Protein AF-A0A8I2ZAE9-F1 (afdb_monomer)

Secondary structure (DSSP, 8-state):
-HHHHHHHHS-TTSPPPHHHHHHHHHHHHHHHHHHHHHHHHGGGS-TTTS-HHHHHHIIIIIIHHHHHHHHHHHHHHHHHHHHHHHHHHHHHHHHHHH--

Foldseek 3Di:
DVVVVVVQVVPPPDDDDLVRLVVLLVVLVVQLVVLVVVLVCLVVDDCVVDPPVRSVCCNPVPSVCSNPVSVVSNVVSVVVNVVVVVVVVVVVVVVVVVVD

Mean predicted aligned error: 7.7 Å

Sequence (100 aa):
MVFWMLRVFEDHTKGTTPGFELACVVYGVEVALTTLTCVFDVPYWDRAVYSTSEKANFMFLIYGPWVLIPSILAYDMGHRLLARAKAADQTKAIKTKKNE

Structure (mmCIF, N/CA/C/O backbone):
data_AF-A0A8I2ZAE9-F1
#
_entry.id   AF-A0A8I2ZAE9-F1
#
loop_
_atom_site.group_PDB
_atom_site.id
_atom_site.type_symbol
_atom_site.label_atom_id
_atom_site.label_alt_id
_atom_site.label_comp_id
_atom_site.label_asym_id
_atom_site.label_entity_id
_atom_site.label_seq_id
_atom_site.pdbx_PDB_ins_code
_atom_site.Cartn_x
_atom_site.Cartn_y
_atom_site.Cartn_z
_atom_site.occupancy
_atom_site.B_iso_or_equiv
_atom_site.auth_seq_id
_atom_site.auth_comp_id
_atom_site.auth_asym_id
_atom_site.auth_atom_id
_atom_site.pdbx_PDB_model_num
ATOM 1 N N . MET A 1 1 ? -16.470 3.879 -6.555 1.00 45.50 1 MET A N 1
ATOM 2 C CA . MET A 1 1 ? -15.288 3.644 -5.694 1.00 45.50 1 MET A CA 1
ATOM 3 C C . MET A 1 1 ? -14.699 4.951 -5.159 1.00 45.50 1 MET A C 1
ATOM 5 O O . MET A 1 1 ? -14.619 5.089 -3.949 1.00 45.50 1 MET A O 1
ATOM 9 N N . VAL A 1 2 ? -14.419 5.953 -6.005 1.00 47.88 2 VAL A N 1
ATOM 10 C CA . VAL A 1 2 ? -13.880 7.272 -5.583 1.00 47.88 2 VAL A CA 1
ATOM 11 C C . VAL A 1 2 ? -14.772 8.020 -4.573 1.00 47.88 2 VAL A C 1
ATOM 13 O O . VAL A 1 2 ? -14.282 8.485 -3.550 1.00 47.88 2 VAL A O 1
ATOM 16 N N . PHE A 1 3 ? -16.094 8.050 -4.782 1.00 47.78 3 PHE A N 1
ATOM 17 C CA . PHE A 1 3 ? -17.045 8.675 -3.843 1.00 47.78 3 PHE A CA 1
ATOM 18 C C . PHE A 1 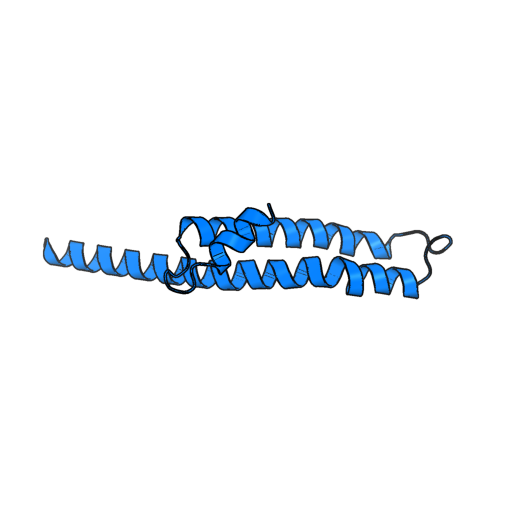3 ? -17.064 8.039 -2.442 1.00 47.78 3 PHE A C 1
ATOM 20 O O . PHE A 1 3 ? -17.446 8.689 -1.473 1.00 47.78 3 PHE A O 1
ATOM 27 N N . TRP A 1 4 ? -16.644 6.775 -2.321 1.00 51.12 4 TRP A N 1
ATOM 28 C CA . TRP A 1 4 ? -16.614 6.058 -1.045 1.00 51.12 4 TRP A CA 1
ATOM 29 C C . TRP A 1 4 ? -15.363 6.411 -0.231 1.00 51.12 4 TRP A C 1
ATOM 31 O O . TRP A 1 4 ? -15.458 6.619 0.973 1.00 51.12 4 TRP A O 1
ATOM 41 N N . MET A 1 5 ? -14.213 6.569 -0.900 1.00 51.31 5 MET A N 1
ATOM 42 C CA . MET A 1 5 ? -12.989 7.092 -0.280 1.00 51.31 5 MET A CA 1
ATOM 43 C C . MET A 1 5 ? -13.172 8.538 0.195 1.00 51.31 5 MET A C 1
ATOM 45 O O . MET A 1 5 ? -12.812 8.848 1.325 1.00 51.31 5 MET A O 1
ATOM 49 N N . LEU A 1 6 ? -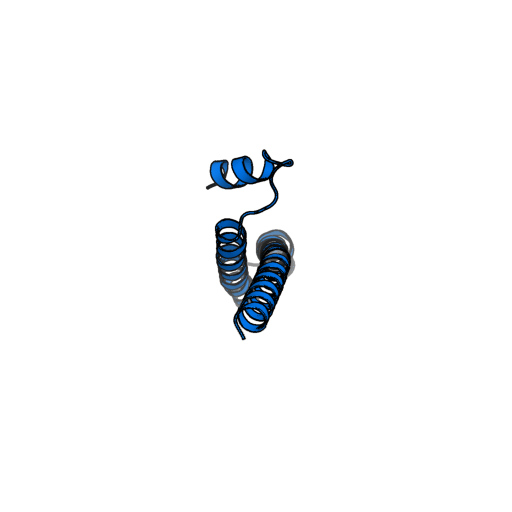13.792 9.404 -0.617 1.00 55.81 6 LEU A N 1
ATOM 50 C CA . LEU A 1 6 ? -14.013 10.812 -0.255 1.00 55.81 6 LEU A CA 1
ATOM 51 C C . LEU A 1 6 ? -14.897 10.972 0.993 1.00 55.81 6 LEU A C 1
ATOM 53 O O . LEU A 1 6 ? -14.549 11.736 1.886 1.00 55.81 6 LEU A O 1
ATOM 57 N N . ARG A 1 7 ? -15.968 10.177 1.121 1.00 57.34 7 ARG A N 1
ATOM 58 C CA . ARG A 1 7 ? -16.875 10.224 2.282 1.00 57.34 7 ARG A CA 1
ATOM 59 C C . ARG A 1 7 ? -16.202 9.850 3.611 1.00 57.34 7 ARG A C 1
ATOM 61 O O . ARG A 1 7 ? -16.672 10.267 4.663 1.00 57.34 7 ARG A O 1
ATOM 68 N N . VAL A 1 8 ? -15.129 9.057 3.585 1.00 55.25 8 VAL A N 1
ATOM 69 C CA . VAL A 1 8 ? -14.393 8.664 4.800 1.00 55.25 8 VAL A CA 1
ATOM 70 C C . VAL A 1 8 ? -13.340 9.701 5.196 1.00 55.25 8 VAL A C 1
ATOM 72 O O . VAL A 1 8 ? -13.082 9.875 6.383 1.00 55.25 8 VAL A O 1
ATOM 75 N N . PHE A 1 9 ? -12.784 10.436 4.232 1.00 53.12 9 PHE A N 1
ATOM 76 C CA . PHE A 1 9 ? -11.918 11.582 4.523 1.00 53.12 9 PHE A CA 1
ATOM 77 C C . PHE A 1 9 ? -12.695 12.813 5.017 1.00 53.12 9 PHE A C 1
ATOM 79 O O . PHE A 1 9 ? -12.120 13.661 5.686 1.00 53.12 9 PHE A O 1
ATOM 86 N N . GLU A 1 10 ? -13.993 12.910 4.729 1.00 51.84 10 GLU A N 1
ATOM 87 C CA . GLU A 1 10 ? -14.811 14.083 5.061 1.00 51.84 10 GLU A CA 1
ATOM 88 C C . GLU A 1 10 ? -15.191 14.177 6.552 1.00 51.84 10 GLU A C 1
ATOM 90 O O . GLU A 1 10 ? -15.427 15.270 7.064 1.00 51.84 10 GLU A O 1
ATOM 95 N N . ASP A 1 11 ? -15.179 13.065 7.293 1.00 53.72 11 ASP A N 1
ATOM 96 C CA . ASP A 1 11 ? -15.536 13.045 8.718 1.00 53.72 11 ASP A CA 1
ATOM 97 C C . ASP A 1 11 ? -14.284 13.058 9.616 1.00 53.72 11 ASP A C 1
ATOM 99 O O . ASP A 1 11 ? -14.022 12.142 10.390 1.00 53.72 11 ASP A O 1
ATOM 103 N N . HIS A 1 12 ? -13.485 14.129 9.537 1.00 52.09 12 HIS A N 1
ATOM 104 C CA . HIS A 1 12 ? -12.295 14.329 10.385 1.00 52.09 12 HIS A CA 1
ATOM 105 C C . HIS A 1 12 ? -12.595 14.287 11.902 1.00 52.09 12 HIS A C 1
ATOM 107 O O . HIS A 1 12 ? -11.676 14.145 12.710 1.00 52.09 12 HIS A O 1
ATOM 113 N N . THR A 1 13 ? -13.868 14.410 12.297 1.00 53.47 13 THR A N 1
ATOM 114 C CA . THR A 1 13 ? -14.319 14.398 13.697 1.00 53.47 13 THR A CA 1
ATOM 115 C C . THR A 1 13 ? -14.658 13.012 14.242 1.00 53.47 13 THR A C 1
ATOM 117 O O . THR A 1 13 ? -14.607 12.804 15.456 1.00 53.47 13 THR A O 1
ATOM 120 N N . LYS A 1 14 ? -14.963 12.040 13.375 1.00 59.28 14 LYS A N 1
ATOM 121 C CA . LYS A 1 14 ? -15.202 10.644 13.750 1.00 59.28 14 LYS A CA 1
ATOM 122 C C . LYS A 1 14 ? -14.093 9.804 13.139 1.00 59.28 14 LYS A C 1
ATOM 124 O O . LYS A 1 14 ? -14.066 9.580 11.938 1.00 59.28 14 LYS A O 1
ATOM 129 N N . GLY A 1 15 ? -13.161 9.345 13.974 1.00 70.19 15 GLY A N 1
ATOM 130 C CA . GLY A 1 15 ? -12.086 8.456 13.532 1.00 70.19 15 GLY A CA 1
ATOM 131 C C . GLY A 1 15 ? -12.591 7.226 12.761 1.00 70.19 15 GLY A C 1
ATOM 132 O O . GLY A 1 15 ? -13.783 6.925 12.709 1.00 70.19 15 GLY A O 1
ATOM 133 N N . THR A 1 16 ? -11.664 6.467 12.186 1.00 78.62 16 THR A N 1
ATOM 134 C CA . THR A 1 16 ? -11.969 5.280 11.375 1.00 78.62 16 THR A CA 1
ATOM 135 C C . THR A 1 16 ? -12.819 4.245 12.133 1.00 78.62 16 THR A C 1
ATOM 137 O O . THR A 1 16 ? -12.716 4.101 13.354 1.00 78.62 16 THR A O 1
ATOM 140 N N . THR A 1 17 ? -13.687 3.515 11.423 1.00 85.62 17 THR A N 1
ATOM 141 C CA . THR A 1 17 ? -14.479 2.415 12.008 1.00 85.62 17 THR A CA 1
ATOM 142 C C . THR A 1 17 ? -13.762 1.071 11.820 1.00 85.62 17 THR A C 1
ATOM 144 O O . THR A 1 17 ? -13.050 0.920 10.829 1.00 85.62 17 THR A O 1
ATOM 147 N N . PRO A 1 18 ? -13.963 0.061 12.693 1.00 86.31 18 PRO A N 1
ATOM 148 C CA . PRO A 1 18 ? -13.292 -1.238 12.549 1.00 86.31 18 PRO A CA 1
ATOM 149 C C . PRO A 1 18 ? -13.574 -1.931 11.208 1.00 86.31 18 PRO A C 1
ATOM 151 O O . PRO A 1 18 ? -12.682 -2.526 10.614 1.00 86.31 18 PRO A O 1
ATOM 154 N N . GLY A 1 19 ? -14.812 -1.827 10.708 1.00 87.75 19 GLY A N 1
ATOM 155 C CA . GLY A 1 19 ? -15.185 -2.384 9.405 1.00 87.75 19 GLY A CA 1
ATOM 156 C C . GLY A 1 19 ? -14.484 -1.680 8.242 1.00 87.75 19 GLY A C 1
ATOM 157 O O . GLY A 1 19 ? -14.042 -2.338 7.306 1.00 87.75 19 GLY A O 1
ATOM 158 N N . PHE A 1 20 ? -14.328 -0.355 8.324 1.00 85.50 20 PHE A N 1
ATOM 159 C CA . PHE A 1 20 ? -13.576 0.410 7.332 1.00 85.50 20 PHE A CA 1
ATOM 160 C C . PHE A 1 20 ? -12.079 0.088 7.371 1.00 85.50 20 PHE A C 1
ATOM 162 O O . PHE A 1 20 ? -11.477 -0.136 6.326 1.00 85.50 20 PHE A O 1
ATOM 169 N N . GLU A 1 21 ? -11.489 0.028 8.567 1.00 89.75 21 GLU A N 1
ATOM 170 C CA . GLU A 1 21 ? -10.081 -0.338 8.756 1.00 89.75 21 GLU A CA 1
ATOM 171 C C . GLU A 1 21 ? -9.796 -1.704 8.120 1.00 89.75 21 GLU A C 1
ATOM 173 O O . GLU A 1 21 ? -8.872 -1.826 7.320 1.00 89.75 21 GLU A O 1
ATOM 178 N N . LEU A 1 22 ? -10.644 -2.705 8.384 1.00 93.00 22 LEU A N 1
ATOM 179 C CA . LEU A 1 22 ? -10.520 -4.031 7.780 1.00 93.00 22 LEU A CA 1
ATOM 180 C C . LEU A 1 22 ? -10.659 -3.997 6.251 1.00 93.00 22 LEU A C 1
ATOM 182 O O . LEU A 1 22 ? -9.850 -4.609 5.556 1.00 93.00 22 LEU A O 1
ATOM 186 N N . ALA A 1 23 ? -11.650 -3.275 5.719 1.00 91.69 23 ALA A N 1
ATOM 187 C CA . ALA A 1 23 ? -11.843 -3.153 4.275 1.00 91.69 23 ALA A CA 1
ATOM 188 C C . ALA A 1 23 ? -10.615 -2.533 3.586 1.00 91.69 23 ALA A C 1
ATOM 190 O O . ALA A 1 23 ? -10.179 -3.025 2.548 1.00 91.69 23 ALA A O 1
ATOM 191 N N . CYS A 1 24 ? -10.017 -1.504 4.190 1.00 91.12 24 CYS A N 1
ATOM 192 C CA . CYS A 1 24 ? -8.797 -0.878 3.684 1.00 91.12 24 CYS A CA 1
ATOM 193 C C . CYS A 1 24 ? -7.575 -1.795 3.758 1.00 91.12 24 CYS A C 1
ATOM 195 O O . CYS A 1 24 ? -6.743 -1.745 2.856 1.00 91.12 24 CYS A O 1
ATOM 197 N N . VAL A 1 25 ? -7.464 -2.642 4.788 1.00 94.81 25 VAL A N 1
ATOM 198 C CA . VAL A 1 25 ? -6.401 -3.659 4.865 1.00 94.81 25 VAL A CA 1
ATOM 199 C C . VAL A 1 25 ? -6.533 -4.653 3.717 1.00 94.81 25 VAL A C 1
ATOM 201 O O . VAL A 1 25 ? -5.567 -4.863 2.989 1.00 94.81 25 VAL A O 1
ATOM 204 N N . VAL A 1 26 ? -7.723 -5.231 3.527 1.00 96.00 26 VAL A N 1
ATOM 205 C CA . VAL A 1 26 ? -7.968 -6.218 2.462 1.00 96.00 26 VAL A CA 1
ATOM 206 C C . VAL A 1 26 ? -7.700 -5.601 1.093 1.00 96.00 26 VAL A C 1
ATOM 208 O O . VAL A 1 26 ? -6.908 -6.142 0.328 1.00 96.00 26 VAL A O 1
ATOM 211 N N . TYR A 1 27 ? -8.286 -4.432 0.828 1.00 93.12 27 TYR A N 1
ATOM 212 C CA . TYR A 1 27 ? -8.089 -3.711 -0.426 1.00 93.12 27 TYR A CA 1
ATOM 213 C C . TYR A 1 27 ? -6.617 -3.356 -0.664 1.00 93.12 27 TYR A C 1
ATOM 215 O O . TYR A 1 27 ? -6.093 -3.574 -1.752 1.00 93.12 27 TYR A O 1
ATOM 223 N N . GLY A 1 28 ? -5.930 -2.821 0.349 1.00 94.19 28 GLY A N 1
ATOM 224 C CA . GLY A 1 28 ? -4.536 -2.410 0.218 1.00 94.19 28 GLY A CA 1
ATOM 225 C C . GLY A 1 28 ? -3.602 -3.583 -0.082 1.00 94.19 28 GLY A C 1
ATOM 226 O O . GLY A 1 28 ? -2.739 -3.465 -0.949 1.00 94.19 28 GLY A O 1
ATOM 227 N N . VAL A 1 29 ? -3.813 -4.727 0.579 1.00 96.25 29 VAL A N 1
ATOM 228 C CA . VAL A 1 29 ? -3.049 -5.960 0.330 1.00 96.25 29 VAL A CA 1
ATOM 229 C C . VAL A 1 29 ? -3.351 -6.529 -1.053 1.00 96.25 29 VAL A C 1
ATOM 231 O O . VAL A 1 29 ? -2.419 -6.867 -1.778 1.00 96.25 29 VAL A O 1
ATOM 234 N N . GLU A 1 30 ? -4.627 -6.613 -1.435 1.00 97.19 30 GLU A N 1
ATOM 235 C CA . GLU A 1 30 ? -5.039 -7.117 -2.747 1.00 97.19 30 GLU A CA 1
ATOM 236 C C . GLU A 1 30 ? -4.391 -6.301 -3.869 1.00 97.19 30 GLU A C 1
ATOM 238 O O . GLU A 1 30 ? -3.671 -6.863 -4.692 1.00 97.19 30 GLU A O 1
ATOM 243 N N . VAL A 1 31 ? -4.546 -4.973 -3.840 1.00 96.12 31 VAL A N 1
ATOM 244 C CA . VAL A 1 31 ? -3.985 -4.077 -4.862 1.00 96.12 31 VAL A CA 1
ATOM 245 C C . VAL A 1 31 ? -2.460 -4.141 -4.894 1.00 96.12 31 VAL A C 1
ATOM 247 O O . VAL A 1 31 ? -1.874 -4.169 -5.980 1.00 96.12 31 VAL A O 1
ATOM 250 N N . ALA A 1 32 ? -1.799 -4.180 -3.734 1.00 96.06 32 ALA A N 1
ATOM 251 C CA . ALA A 1 32 ? -0.344 -4.265 -3.678 1.00 96.06 32 ALA A CA 1
ATOM 252 C C . ALA A 1 32 ? 0.166 -5.570 -4.304 1.00 96.06 32 ALA A C 1
ATOM 254 O O . ALA A 1 32 ? 1.094 -5.532 -5.110 1.00 96.06 32 ALA A O 1
ATOM 255 N N . LEU A 1 33 ? -0.458 -6.710 -3.988 1.00 96.50 33 LEU A N 1
ATOM 256 C CA . LEU A 1 33 ? -0.054 -8.013 -4.517 1.00 96.50 33 LEU A CA 1
ATOM 257 C C . LEU A 1 33 ? -0.362 -8.149 -6.006 1.00 96.50 33 LEU A C 1
ATOM 259 O O . LEU A 1 33 ? 0.505 -8.590 -6.759 1.00 96.50 33 LEU A O 1
ATOM 263 N N . THR A 1 34 ? -1.543 -7.724 -6.460 1.00 96.19 34 THR A N 1
ATOM 264 C CA . THR A 1 34 ? -1.866 -7.751 -7.893 1.00 96.19 34 THR A CA 1
ATOM 265 C C . THR A 1 34 ? -0.915 -6.853 -8.675 1.00 96.19 34 THR A C 1
ATOM 267 O O . THR A 1 34 ? -0.375 -7.275 -9.692 1.00 96.19 34 THR A O 1
ATOM 270 N N . THR A 1 35 ? -0.611 -5.654 -8.175 1.00 95.88 35 THR A N 1
ATOM 271 C CA . THR A 1 35 ? 0.339 -4.752 -8.845 1.00 95.88 35 THR A CA 1
ATOM 272 C C . THR A 1 35 ? 1.763 -5.306 -8.812 1.00 95.88 35 THR A C 1
ATOM 274 O O . THR A 1 35 ? 2.502 -5.165 -9.786 1.00 95.88 35 THR A O 1
ATOM 277 N N . LEU A 1 36 ? 2.158 -5.988 -7.734 1.00 95.44 36 LEU A N 1
ATOM 278 C CA . LEU A 1 36 ? 3.470 -6.622 -7.640 1.00 95.44 36 LEU A CA 1
ATOM 279 C C . LEU A 1 36 ? 3.658 -7.704 -8.712 1.00 95.44 36 LEU A C 1
ATOM 281 O O . LEU A 1 36 ? 4.757 -7.824 -9.250 1.00 95.44 36 LEU A O 1
ATOM 285 N N . THR A 1 37 ? 2.599 -8.436 -9.082 1.00 96.25 37 THR A N 1
ATOM 286 C CA . THR A 1 37 ? 2.673 -9.371 -10.220 1.00 96.25 37 THR A CA 1
ATOM 287 C C . THR A 1 37 ? 2.949 -8.649 -11.537 1.00 96.25 37 THR A C 1
ATOM 289 O O . THR A 1 37 ? 3.776 -9.120 -12.313 1.00 96.25 37 THR A O 1
ATOM 292 N N . CYS A 1 38 ? 2.375 -7.459 -11.747 1.00 95.25 38 CYS A N 1
ATOM 293 C CA . CYS A 1 38 ? 2.699 -6.624 -12.905 1.00 95.25 38 CYS A CA 1
ATOM 294 C C . CYS A 1 38 ? 4.172 -6.198 -12.891 1.00 95.25 38 CYS A C 1
ATOM 296 O O . CYS A 1 38 ? 4.847 -6.315 -13.906 1.00 95.25 38 CYS A O 1
ATOM 298 N N . VAL A 1 39 ? 4.698 -5.749 -11.742 1.00 95.25 39 VAL A N 1
ATOM 299 C CA . VAL A 1 39 ? 6.122 -5.381 -11.595 1.00 95.25 39 VAL A CA 1
ATOM 300 C C . VAL A 1 39 ? 7.034 -6.562 -11.911 1.00 95.25 39 VAL A C 1
ATOM 302 O O . VAL A 1 39 ? 8.061 -6.382 -12.561 1.00 95.25 39 VAL A O 1
ATOM 305 N N . PHE A 1 40 ? 6.667 -7.758 -11.447 1.00 95.38 40 PHE A N 1
ATOM 306 C CA . PHE A 1 40 ? 7.431 -8.977 -11.684 1.00 95.38 40 PHE A CA 1
ATOM 307 C C . PHE A 1 40 ? 7.451 -9.382 -13.162 1.00 95.38 40 PHE A C 1
ATOM 309 O O . PHE A 1 40 ? 8.434 -9.971 -13.598 1.00 95.38 40 PHE A O 1
ATOM 316 N N . ASP A 1 41 ? 6.416 -9.047 -13.933 1.00 95.69 41 ASP A N 1
ATOM 317 C CA . ASP A 1 41 ? 6.319 -9.375 -15.358 1.00 95.69 41 ASP A CA 1
ATOM 318 C C . ASP A 1 41 ? 7.202 -8.473 -16.251 1.00 95.69 41 ASP A C 1
ATOM 320 O O . ASP A 1 41 ? 7.829 -8.952 -17.197 1.00 95.69 41 ASP A O 1
ATOM 324 N N . VAL A 1 42 ? 7.357 -7.183 -15.911 1.00 94.88 42 VAL A N 1
ATOM 325 C CA . VAL A 1 42 ? 8.091 -6.189 -16.734 1.00 94.88 42 VAL A CA 1
ATOM 326 C C . VAL A 1 42 ? 9.509 -6.614 -17.171 1.00 94.88 42 VAL A C 1
ATOM 328 O O . VAL A 1 42 ? 9.877 -6.388 -18.333 1.00 94.88 42 VAL A O 1
ATOM 331 N N . PRO A 1 43 ? 10.357 -7.214 -16.310 1.00 93.25 43 PRO A N 1
ATOM 332 C CA . PRO A 1 43 ? 11.694 -7.648 -16.707 1.00 93.25 43 PRO A CA 1
ATOM 333 C C . PRO A 1 43 ? 11.689 -8.641 -17.876 1.00 93.25 43 PRO A C 1
ATOM 335 O O . PRO A 1 43 ? 12.602 -8.590 -18.708 1.00 93.25 43 PRO A O 1
ATOM 338 N N . TYR A 1 44 ? 10.657 -9.486 -17.967 1.00 93.62 44 TYR A N 1
ATOM 339 C CA . TYR A 1 44 ? 10.531 -10.554 -18.960 1.00 93.62 44 TYR A CA 1
ATOM 340 C C . TYR A 1 44 ? 10.013 -10.079 -20.321 1.00 93.62 44 TYR A C 1
ATOM 342 O O . TYR A 1 44 ? 10.048 -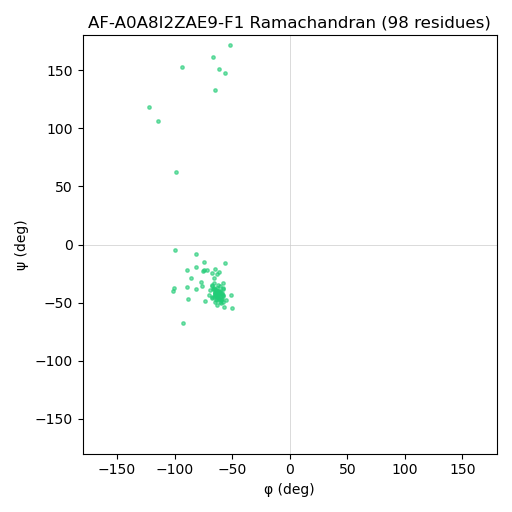10.848 -21.279 1.00 93.62 44 TYR A O 1
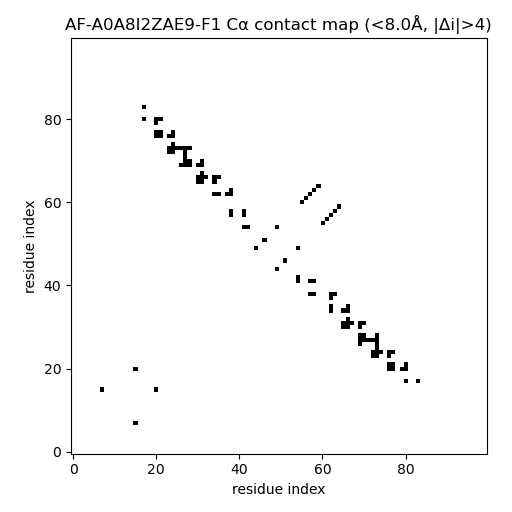ATOM 350 N N . TRP A 1 45 ? 9.579 -8.822 -20.445 1.00 94.19 45 TRP A N 1
ATOM 351 C CA . TRP A 1 45 ? 9.119 -8.279 -21.725 1.00 94.19 45 TRP A CA 1
ATOM 352 C C . TRP A 1 45 ? 10.224 -8.290 -22.788 1.00 94.19 45 TRP A C 1
ATOM 354 O O . TRP A 1 45 ? 11.413 -8.171 -22.477 1.00 94.19 45 TRP A O 1
ATOM 364 N N . ASP A 1 46 ? 9.855 -8.394 -24.062 1.00 94.00 46 ASP A N 1
ATOM 365 C CA . ASP A 1 46 ? 10.836 -8.399 -25.148 1.00 94.00 46 ASP A CA 1
ATOM 366 C C . ASP A 1 46 ? 11.580 -7.052 -25.230 1.00 94.00 46 ASP A C 1
ATOM 368 O O . ASP A 1 46 ? 10.981 -5.975 -25.191 1.00 94.00 46 ASP A O 1
ATOM 372 N N . ARG A 1 47 ? 12.911 -7.113 -25.349 1.00 89.81 47 ARG A N 1
ATOM 373 C CA . ARG A 1 47 ? 13.772 -5.933 -25.513 1.00 89.81 47 ARG A CA 1
ATOM 374 C C . A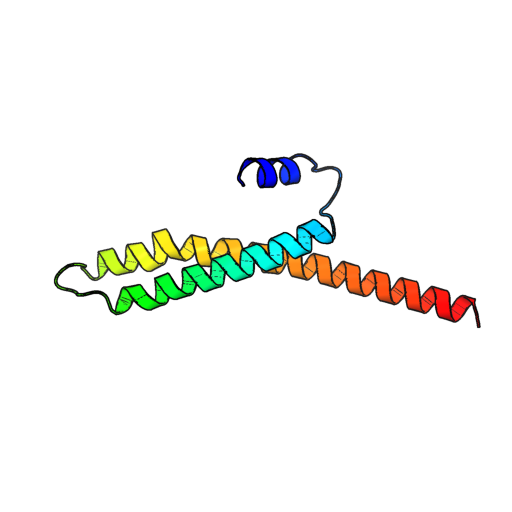RG A 1 47 ? 13.651 -5.300 -26.895 1.00 89.81 47 ARG A C 1
ATOM 376 O O . ARG A 1 47 ? 13.996 -4.132 -27.034 1.00 89.81 47 ARG A O 1
ATOM 383 N N . ALA A 1 48 ? 13.190 -6.049 -27.898 1.00 90.88 48 ALA A N 1
ATOM 384 C CA . ALA A 1 48 ? 12.938 -5.504 -29.230 1.00 90.88 48 ALA A CA 1
ATOM 385 C C . ALA A 1 48 ? 11.765 -4.508 -29.241 1.00 90.88 48 ALA A C 1
ATOM 387 O O . ALA A 1 48 ? 11.713 -3.636 -30.103 1.00 90.88 48 ALA A O 1
ATOM 388 N N . VAL A 1 49 ? 10.847 -4.631 -28.274 1.00 94.81 49 VAL A N 1
ATOM 389 C CA . VAL A 1 49 ? 9.665 -3.769 -28.133 1.00 94.81 49 VAL A CA 1
ATOM 390 C C . VAL A 1 49 ? 9.866 -2.717 -27.043 1.00 94.81 49 VAL A C 1
ATOM 392 O O . VAL A 1 49 ? 9.479 -1.571 -27.236 1.00 94.81 49 VAL A O 1
ATOM 395 N N . TYR A 1 50 ? 10.485 -3.092 -25.917 1.00 92.38 50 TYR A N 1
ATOM 396 C CA . TYR A 1 50 ? 10.671 -2.210 -24.765 1.00 92.38 50 TYR A CA 1
ATOM 397 C C .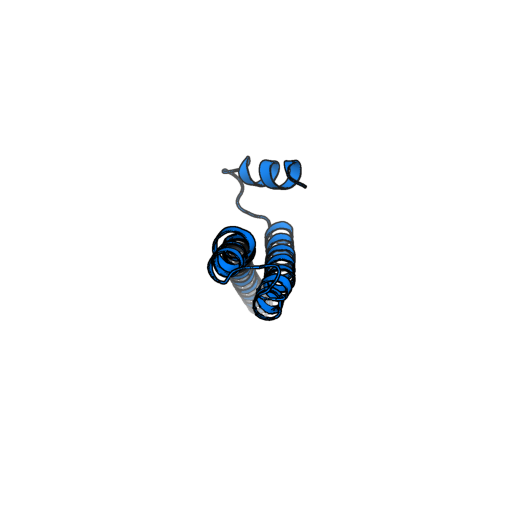 TYR A 1 50 ? 12.142 -2.054 -24.396 1.00 92.38 50 TYR A C 1
ATOM 399 O O . TYR A 1 50 ? 12.811 -3.003 -23.967 1.00 92.38 50 TYR A O 1
ATOM 407 N N . SER A 1 51 ? 12.629 -0.820 -24.474 1.00 93.38 51 SER A N 1
ATOM 408 C CA . SER A 1 51 ? 13.961 -0.457 -24.004 1.00 93.38 51 SER A CA 1
ATOM 409 C C . SER A 1 51 ? 14.079 -0.573 -22.477 1.00 93.38 51 SER A C 1
ATOM 411 O O . SER A 1 51 ? 13.097 -0.585 -21.730 1.00 93.38 51 SER A O 1
ATOM 413 N N . THR A 1 52 ? 15.313 -0.639 -21.974 1.00 91.88 52 THR A N 1
ATOM 414 C CA . THR A 1 52 ? 15.576 -0.751 -20.530 1.00 91.88 52 THR A CA 1
ATOM 415 C C . THR A 1 52 ? 15.031 0.443 -19.737 1.00 91.88 52 THR A C 1
ATOM 417 O O . THR A 1 52 ? 14.549 0.261 -18.619 1.00 91.88 52 THR A O 1
ATOM 420 N N . SER A 1 53 ? 15.078 1.655 -20.300 1.00 92.62 53 SER A N 1
ATOM 421 C CA . SER A 1 53 ? 14.546 2.862 -19.652 1.00 92.62 53 SER A CA 1
ATOM 422 C C . SER A 1 53 ? 13.020 2.844 -19.574 1.00 92.62 53 SER A C 1
ATOM 424 O O . SER A 1 53 ? 12.460 3.214 -18.546 1.00 92.62 53 SER A O 1
ATOM 426 N N . GLU A 1 54 ? 12.337 2.361 -20.614 1.00 93.38 54 GLU A N 1
ATOM 427 C CA . GLU A 1 54 ? 10.877 2.221 -20.605 1.00 93.38 54 GLU A CA 1
ATOM 428 C C . GLU A 1 54 ? 10.427 1.206 -19.559 1.00 93.38 54 GLU A C 1
ATOM 430 O O . GLU A 1 54 ? 9.527 1.493 -18.771 1.00 93.38 54 GLU A O 1
ATOM 435 N N . LYS A 1 55 ? 11.111 0.062 -19.466 1.00 93.19 55 LYS A N 1
ATOM 436 C CA . LYS A 1 55 ? 10.854 -0.935 -18.419 1.00 93.19 55 LYS A CA 1
ATOM 437 C C . LYS A 1 55 ? 11.016 -0.354 -17.014 1.00 93.19 55 LYS A C 1
ATOM 439 O O . LYS A 1 55 ? 10.155 -0.565 -16.162 1.00 93.19 55 LYS A O 1
ATOM 444 N N . ALA A 1 56 ? 12.073 0.424 -16.777 1.00 93.62 56 ALA A N 1
ATOM 445 C CA . ALA A 1 56 ? 12.270 1.100 -15.497 1.00 93.62 56 ALA A CA 1
ATOM 446 C C . ALA A 1 56 ? 11.133 2.095 -15.192 1.00 93.62 56 ALA A C 1
ATOM 448 O O . ALA A 1 56 ? 10.637 2.132 -14.067 1.00 93.62 56 ALA A O 1
ATOM 449 N N . ASN A 1 57 ? 10.660 2.844 -16.192 1.00 94.50 57 ASN A N 1
ATOM 450 C CA . ASN A 1 57 ? 9.523 3.750 -16.023 1.00 94.50 57 ASN A CA 1
ATOM 451 C C . ASN A 1 57 ? 8.237 2.995 -15.651 1.00 94.50 57 ASN A C 1
ATOM 453 O O . ASN A 1 57 ? 7.543 3.409 -14.721 1.00 94.50 57 ASN A O 1
ATOM 457 N N . PHE A 1 58 ? 7.943 1.866 -16.304 1.00 93.62 58 PHE A N 1
ATOM 458 C CA . PHE A 1 58 ? 6.800 1.025 -15.934 1.00 93.62 58 PHE A CA 1
ATOM 459 C C . PHE A 1 58 ? 6.908 0.524 -14.492 1.00 93.62 58 PHE A C 1
ATOM 461 O O . PHE A 1 58 ? 5.963 0.668 -13.718 1.00 93.62 58 PHE A O 1
ATOM 468 N N . MET A 1 59 ? 8.070 -0.001 -14.097 1.00 94.31 59 MET A N 1
ATOM 469 C CA . MET A 1 59 ? 8.268 -0.543 -12.752 1.00 94.31 59 MET A CA 1
ATOM 470 C C . MET A 1 59 ? 8.176 0.529 -11.662 1.00 94.31 59 MET A C 1
ATOM 472 O O . MET A 1 59 ? 7.512 0.308 -10.652 1.00 94.31 59 MET A O 1
ATOM 476 N N . PHE A 1 60 ? 8.819 1.686 -11.843 1.00 92.44 60 PHE A N 1
ATOM 477 C CA . PHE A 1 60 ? 8.992 2.657 -10.759 1.00 92.44 60 PHE A CA 1
ATOM 478 C C . PHE A 1 60 ? 8.018 3.832 -10.791 1.00 92.44 60 PHE A C 1
ATOM 480 O O . PHE A 1 60 ? 7.599 4.268 -9.724 1.00 92.44 60 PHE A O 1
ATOM 487 N N . LEU A 1 61 ? 7.656 4.357 -11.965 1.00 91.25 61 LEU A N 1
ATOM 488 C CA . LEU A 1 61 ? 6.762 5.521 -12.060 1.00 91.25 61 LEU A CA 1
ATOM 489 C C . LEU A 1 61 ? 5.295 5.110 -12.110 1.00 91.25 61 LEU A C 1
ATOM 491 O O . LEU A 1 61 ? 4.449 5.801 -11.548 1.00 91.25 61 LEU A O 1
ATOM 495 N N . ILE A 1 62 ? 4.998 3.992 -12.776 1.00 90.44 62 ILE A N 1
ATOM 496 C CA . ILE A 1 62 ? 3.627 3.508 -12.925 1.00 90.44 62 ILE A CA 1
ATOM 497 C C . ILE A 1 62 ? 3.314 2.535 -11.796 1.00 90.44 62 ILE A C 1
ATOM 499 O O . ILE A 1 62 ? 2.526 2.864 -10.920 1.00 90.44 62 ILE A O 1
ATOM 503 N N . TYR A 1 63 ? 3.938 1.361 -11.759 1.00 93.81 63 TYR A N 1
ATOM 504 C CA . TYR A 1 63 ? 3.548 0.319 -10.808 1.00 93.81 63 TYR A CA 1
ATOM 505 C C . TYR A 1 63 ? 4.040 0.569 -9.376 1.00 93.81 63 TYR A C 1
ATOM 507 O O . TYR A 1 63 ? 3.334 0.239 -8.426 1.00 93.81 63 TYR A O 1
ATOM 515 N N . GLY A 1 64 ? 5.203 1.199 -9.201 1.00 91.88 64 GLY A N 1
ATOM 516 C CA . GLY A 1 64 ? 5.797 1.489 -7.892 1.00 91.88 64 GLY A CA 1
ATOM 517 C C . GLY A 1 64 ? 4.835 2.169 -6.905 1.00 91.88 64 GLY A C 1
ATOM 518 O O . GLY A 1 64 ? 4.604 1.619 -5.824 1.00 91.88 64 GLY A O 1
ATOM 519 N N . PRO A 1 65 ? 4.208 3.310 -7.257 1.00 93.69 65 PRO A N 1
ATOM 520 C CA . PRO A 1 65 ? 3.220 3.972 -6.404 1.00 93.69 65 PRO A CA 1
ATOM 521 C C . PRO A 1 65 ? 2.027 3.081 -6.047 1.00 93.69 65 PRO A C 1
ATOM 523 O O . PRO A 1 65 ? 1.560 3.111 -4.908 1.00 93.69 65 PRO A O 1
ATOM 526 N N . TRP A 1 66 ? 1.570 2.255 -6.991 1.00 91.69 66 TRP A N 1
ATOM 527 C CA . TRP A 1 66 ? 0.453 1.326 -6.805 1.00 91.69 66 TRP A CA 1
ATOM 528 C C . TRP A 1 66 ? 0.804 0.100 -5.951 1.00 91.69 66 TRP A C 1
ATOM 530 O O . TRP A 1 66 ? -0.097 -0.561 -5.449 1.00 91.69 66 TRP A O 1
ATOM 540 N N . VAL A 1 67 ? 2.085 -0.184 -5.711 1.00 94.00 67 VAL A N 1
ATOM 541 C CA . VAL A 1 67 ? 2.509 -1.139 -4.673 1.00 94.00 67 VAL A CA 1
ATOM 542 C C . VAL A 1 67 ? 2.675 -0.425 -3.333 1.00 94.00 67 VAL A C 1
ATOM 544 O O . VAL A 1 67 ? 2.188 -0.890 -2.301 1.00 94.00 67 VAL A O 1
ATOM 547 N N . LEU A 1 68 ? 3.351 0.724 -3.337 1.00 94.69 68 LEU A N 1
ATOM 548 C CA . LEU A 1 68 ? 3.816 1.384 -2.121 1.00 94.69 68 LEU A CA 1
ATOM 549 C C . LEU A 1 68 ? 2.680 2.053 -1.337 1.00 94.69 68 LEU A C 1
ATOM 551 O O . LEU A 1 68 ? 2.554 1.827 -0.134 1.00 94.69 68 LEU A O 1
ATOM 555 N N . ILE A 1 69 ? 1.824 2.833 -2.002 1.00 93.31 69 ILE A N 1
ATOM 556 C CA . ILE A 1 69 ? 0.729 3.559 -1.338 1.00 93.31 69 ILE A CA 1
ATOM 557 C C . ILE A 1 69 ? -0.281 2.580 -0.711 1.00 93.31 69 ILE A C 1
ATOM 559 O O . ILE A 1 69 ? -0.591 2.742 0.474 1.00 93.31 69 ILE A O 1
ATOM 563 N N . PRO A 1 70 ? -0.761 1.534 -1.417 1.00 93.31 70 PRO A N 1
ATOM 564 C CA . PRO A 1 70 ? -1.705 0.580 -0.833 1.00 93.31 70 PRO A CA 1
ATOM 565 C C . PRO A 1 70 ? -1.097 -0.249 0.303 1.00 93.31 70 PRO A C 1
ATOM 567 O O . PRO A 1 70 ? -1.787 -0.525 1.283 1.00 93.31 70 PRO A O 1
ATOM 570 N N . SER A 1 71 ? 0.200 -0.569 0.231 1.00 94.56 71 SER A N 1
ATOM 571 C CA . SER A 1 71 ? 0.911 -1.258 1.318 1.00 94.56 71 SER A CA 1
ATOM 572 C C . SER A 1 71 ? 0.976 -0.411 2.591 1.00 94.56 71 SER A C 1
ATOM 574 O O . SER A 1 71 ? 0.705 -0.913 3.680 1.00 94.56 71 SER A O 1
ATOM 576 N N . ILE A 1 72 ? 1.287 0.886 2.467 1.00 95.38 72 ILE A N 1
ATOM 577 C CA . ILE A 1 72 ? 1.307 1.814 3.609 1.00 95.38 72 ILE A CA 1
ATOM 578 C C . ILE A 1 72 ? -0.097 1.967 4.201 1.00 95.38 72 ILE A C 1
ATOM 580 O O . ILE A 1 72 ? -0.252 1.924 5.421 1.00 95.38 72 ILE A O 1
ATOM 584 N N . LEU A 1 73 ? -1.120 2.098 3.351 1.00 92.75 73 LEU A N 1
ATOM 585 C CA . LEU A 1 73 ? -2.514 2.163 3.790 1.00 92.75 73 LEU A CA 1
ATOM 586 C C . LEU A 1 73 ? -2.910 0.911 4.585 1.00 92.75 73 LEU A C 1
ATOM 588 O O . LEU A 1 73 ? -3.461 1.029 5.680 1.00 92.75 73 LEU A O 1
ATOM 592 N N . ALA A 1 74 ? -2.613 -0.279 4.058 1.00 93.50 74 ALA A N 1
ATOM 593 C CA . ALA A 1 74 ? -2.904 -1.537 4.737 1.00 93.50 74 ALA A CA 1
ATOM 594 C C . ALA A 1 74 ? -2.156 -1.645 6.072 1.00 93.50 74 ALA A C 1
ATOM 596 O O . ALA A 1 74 ? -2.730 -2.090 7.065 1.00 93.50 74 ALA A O 1
ATOM 597 N N . TYR A 1 75 ? -0.901 -1.196 6.120 1.00 95.31 75 TYR A N 1
ATOM 598 C CA . TYR A 1 75 ? -0.113 -1.197 7.346 1.00 95.31 75 TYR A CA 1
ATOM 599 C C . TYR A 1 75 ? -0.694 -0.262 8.421 1.00 95.31 75 TYR A C 1
ATOM 601 O O . TYR A 1 75 ? -0.911 -0.705 9.550 1.00 95.31 75 TYR A O 1
ATOM 609 N N . ASP A 1 76 ? -1.008 0.998 8.086 1.00 93.56 76 ASP A N 1
ATOM 610 C CA . ASP A 1 76 ? -1.601 1.959 9.036 1.00 93.56 76 ASP A CA 1
ATOM 611 C C . ASP A 1 76 ? -2.955 1.458 9.564 1.00 93.56 76 ASP A C 1
ATOM 613 O O . ASP A 1 76 ? -3.179 1.381 10.776 1.00 93.56 76 ASP A O 1
ATOM 617 N N . MET A 1 77 ? -3.849 1.036 8.666 1.00 91.56 77 MET A N 1
ATOM 618 C CA . MET A 1 77 ? -5.176 0.548 9.053 1.00 91.56 77 MET A CA 1
ATOM 619 C C . MET A 1 77 ? -5.100 -0.754 9.859 1.00 91.56 77 MET A C 1
ATOM 621 O O . MET A 1 77 ? -5.819 -0.908 10.848 1.00 91.56 77 MET A O 1
ATOM 625 N N . GLY A 1 78 ? -4.1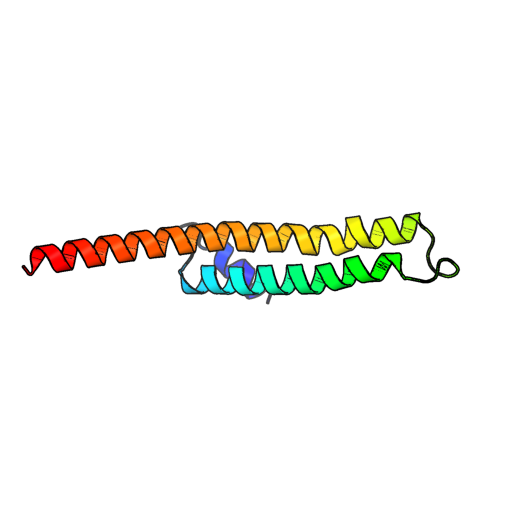88 -1.662 9.502 1.00 92.56 78 GLY A N 1
ATOM 626 C CA . GLY A 1 78 ? -3.957 -2.907 10.234 1.00 92.56 78 GLY A CA 1
ATOM 627 C C . GLY A 1 78 ? -3.437 -2.658 11.648 1.00 92.56 78 GLY A C 1
ATOM 628 O O . GLY A 1 78 ? -3.908 -3.278 12.603 1.00 92.56 78 GLY A O 1
ATOM 629 N N . HIS A 1 79 ? -2.528 -1.696 11.817 1.00 93.81 79 HIS A N 1
ATOM 630 C CA . HIS A 1 79 ? -2.010 -1.332 13.133 1.00 93.81 79 HIS A CA 1
ATOM 631 C C . HIS A 1 79 ? -3.103 -0.741 14.039 1.00 93.81 79 HIS A C 1
ATOM 633 O O . HIS A 1 79 ? -3.194 -1.090 15.221 1.00 93.81 79 HIS A O 1
ATOM 639 N N . ARG A 1 80 ? -3.986 0.102 13.486 1.00 89.88 80 ARG A N 1
ATOM 640 C CA . ARG A 1 80 ? -5.158 0.636 14.206 1.00 89.88 80 ARG A CA 1
ATOM 641 C C . ARG A 1 80 ? -6.130 -0.469 14.609 1.00 89.88 80 ARG A C 1
ATOM 643 O O . ARG A 1 80 ? -6.550 -0.516 15.767 1.00 89.88 80 ARG A O 1
ATOM 650 N N . LEU A 1 81 ? -6.417 -1.399 13.700 1.00 92.31 81 LEU A N 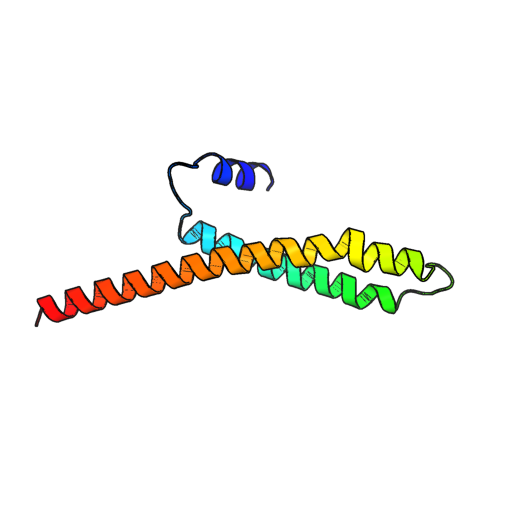1
ATOM 651 C CA . LEU A 1 81 ? -7.315 -2.519 13.964 1.00 92.31 81 LEU A CA 1
ATOM 652 C C . LEU A 1 81 ? -6.769 -3.432 15.075 1.00 92.31 81 LEU A C 1
ATOM 654 O O . LEU A 1 81 ? -7.503 -3.808 15.991 1.00 92.31 81 LEU A O 1
ATOM 658 N N . LEU A 1 82 ? -5.464 -3.723 15.054 1.00 93.12 82 LEU A N 1
ATOM 659 C CA . LEU A 1 82 ? -4.791 -4.491 16.105 1.00 93.12 82 LEU A CA 1
ATOM 660 C C . LEU A 1 82 ? -4.839 -3.785 17.464 1.00 93.12 82 LEU A C 1
ATOM 662 O O . LEU A 1 82 ? -5.066 -4.435 18.486 1.00 93.12 82 LEU A O 1
ATOM 666 N N . ALA A 1 83 ? -4.652 -2.463 17.501 1.00 91.06 83 ALA A N 1
ATOM 667 C CA . ALA A 1 83 ? -4.764 -1.693 18.739 1.00 91.06 83 ALA A CA 1
ATOM 668 C C . ALA A 1 83 ? -6.180 -1.787 19.337 1.00 91.06 83 ALA A C 1
ATOM 670 O O . ALA A 1 83 ? -6.332 -1.986 20.545 1.00 91.06 83 ALA A O 1
ATOM 671 N N . ARG A 1 84 ? -7.220 -1.729 18.495 1.00 89.31 84 ARG A N 1
ATOM 672 C CA . ARG A 1 84 ? -8.616 -1.912 18.929 1.00 89.31 84 ARG A CA 1
ATOM 673 C C . ARG A 1 84 ? -8.888 -3.319 19.444 1.00 89.31 84 ARG A C 1
ATOM 675 O O . ARG A 1 84 ? -9.543 -3.457 20.475 1.00 89.31 84 ARG A O 1
ATOM 682 N N . ALA A 1 85 ? -8.380 -4.345 18.761 1.00 90.38 85 ALA A N 1
ATOM 683 C CA . ALA A 1 85 ? -8.524 -5.732 19.195 1.00 90.38 85 ALA A CA 1
ATOM 684 C C . ALA A 1 85 ? -7.920 -5.937 20.595 1.00 90.38 85 ALA A C 1
ATOM 686 O O . ALA A 1 85 ? -8.596 -6.433 21.495 1.00 90.38 85 ALA A O 1
ATOM 687 N N . LYS A 1 86 ? -6.703 -5.423 20.822 1.00 92.94 86 LYS A N 1
ATOM 688 C CA . LYS A 1 86 ? -6.043 -5.464 22.137 1.00 92.94 86 LYS A CA 1
ATOM 689 C C . LYS A 1 86 ? -6.860 -4.760 23.230 1.00 92.94 86 LYS A C 1
ATOM 691 O O . LYS A 1 86 ? -7.001 -5.297 24.326 1.00 92.94 86 LYS A O 1
ATOM 696 N N . ALA A 1 87 ? -7.430 -3.588 22.945 1.00 90.25 87 ALA A N 1
ATOM 697 C CA . ALA A 1 87 ? -8.273 -2.864 23.903 1.00 90.25 87 ALA A CA 1
ATOM 698 C C . ALA A 1 87 ? -9.582 -3.615 24.229 1.00 90.25 87 ALA A C 1
ATOM 700 O O . ALA A 1 87 ? -10.036 -3.634 25.380 1.00 90.25 87 ALA A O 1
ATOM 701 N N . ALA A 1 88 ? -10.185 -4.270 23.232 1.00 88.81 88 ALA A N 1
ATOM 702 C CA . ALA A 1 88 ? -11.370 -5.098 23.429 1.00 88.81 88 ALA A CA 1
ATOM 703 C C . ALA A 1 88 ? -11.070 -6.314 24.324 1.00 88.81 88 ALA A C 1
ATOM 705 O O . ALA A 1 88 ? -11.851 -6.603 25.235 1.00 88.81 88 ALA A O 1
ATOM 706 N N . ASP A 1 89 ? -9.928 -6.974 24.125 1.00 90.19 89 ASP A N 1
ATOM 707 C CA . ASP A 1 89 ? -9.504 -8.116 24.944 1.00 90.19 89 ASP A CA 1
ATOM 708 C C . ASP A 1 89 ? -9.235 -7.717 26.400 1.00 90.19 89 ASP A C 1
ATOM 710 O O . ASP A 1 89 ? -9.693 -8.391 27.324 1.00 90.19 89 ASP A O 1
ATOM 714 N N . GLN A 1 90 ? -8.593 -6.566 26.627 1.00 87.62 90 GLN A N 1
ATOM 715 C CA . GLN A 1 90 ? -8.408 -6.014 27.974 1.00 87.62 90 GLN A CA 1
ATOM 716 C C . GLN A 1 90 ? -9.747 -5.726 28.664 1.00 87.62 90 GLN A C 1
ATOM 718 O O . GLN A 1 90 ? -9.940 -6.071 29.831 1.00 87.62 90 GLN A O 1
ATOM 723 N N . THR A 1 91 ? -10.707 -5.148 27.938 1.00 87.12 91 THR A N 1
ATOM 724 C CA . THR A 1 91 ? -12.041 -4.856 28.480 1.00 87.12 91 THR A CA 1
ATOM 725 C C . THR A 1 91 ? -12.789 -6.136 28.859 1.00 87.12 91 THR A C 1
ATOM 727 O O . THR A 1 91 ? -13.461 -6.178 29.892 1.00 87.12 91 THR A O 1
ATOM 730 N N . LYS A 1 92 ? -12.671 -7.196 28.049 1.00 85.81 92 LYS A N 1
ATOM 731 C CA . LYS A 1 92 ? -13.238 -8.515 28.368 1.00 85.81 92 LYS A CA 1
ATOM 732 C C . LYS A 1 92 ? -12.600 -9.104 29.626 1.00 85.81 92 LYS A C 1
ATOM 734 O O . LYS A 1 92 ? -13.332 -9.513 30.520 1.00 85.81 92 LYS A O 1
ATOM 739 N N . ALA A 1 93 ? -11.272 -9.068 29.739 1.00 81.25 93 ALA A N 1
ATOM 740 C CA . ALA A 1 93 ? -10.555 -9.593 30.901 1.00 81.25 93 ALA A CA 1
ATOM 741 C C . ALA A 1 93 ? -10.945 -8.889 32.216 1.00 81.25 93 ALA A C 1
ATOM 743 O O . ALA A 1 93 ? -11.125 -9.549 33.239 1.00 81.25 93 ALA A O 1
ATOM 744 N N . ILE A 1 94 ? -11.132 -7.563 32.192 1.00 79.75 94 ILE A N 1
ATOM 745 C CA . ILE A 1 94 ? -11.590 -6.791 33.361 1.00 79.75 94 ILE A CA 1
ATOM 746 C C . ILE A 1 94 ? -13.011 -7.201 33.772 1.00 79.75 94 ILE A C 1
ATOM 748 O O . ILE A 1 94 ? -13.286 -7.357 34.960 1.00 79.75 94 ILE A O 1
ATOM 752 N N . LYS A 1 95 ? -13.918 -7.393 32.804 1.00 76.19 95 LYS A N 1
ATOM 753 C CA . LYS A 1 95 ? -15.298 -7.819 33.085 1.00 76.19 95 LYS A CA 1
ATOM 754 C C . LYS A 1 95 ? -15.357 -9.214 33.702 1.00 76.19 95 LYS A C 1
ATOM 756 O O . LYS A 1 95 ? -16.137 -9.411 34.624 1.00 76.19 95 LYS A O 1
ATOM 761 N N . THR A 1 96 ? -14.525 -10.146 33.239 1.00 77.12 96 THR A N 1
ATOM 762 C CA . THR A 1 96 ? -14.443 -11.494 33.820 1.00 77.12 96 THR A CA 1
ATOM 763 C C . THR A 1 96 ? -14.001 -11.445 35.282 1.00 77.12 96 THR A C 1
ATOM 765 O O . THR A 1 96 ? -14.687 -12.004 36.125 1.00 77.12 96 THR A O 1
ATOM 768 N N . LYS A 1 97 ? -12.949 -10.680 35.608 1.00 67.38 97 LYS A N 1
ATOM 769 C CA . LYS A 1 97 ? -12.455 -10.529 36.992 1.00 67.38 97 LYS A CA 1
ATOM 770 C C . LYS A 1 97 ? -13.423 -9.836 37.954 1.00 67.38 97 LYS A C 1
ATOM 772 O O . LYS A 1 97 ? -13.247 -9.935 39.156 1.00 67.38 97 LYS A O 1
ATOM 777 N N . LYS A 1 98 ? -14.386 -9.063 37.444 1.00 70.00 98 LYS A N 1
ATOM 778 C CA . LYS A 1 98 ? -15.410 -8.399 38.269 1.00 70.00 98 LYS A CA 1
ATOM 779 C C . LYS A 1 98 ? -16.567 -9.341 38.637 1.00 70.00 98 LYS A C 1
ATOM 781 O O . LYS A 1 98 ? -17.327 -9.028 39.547 1.00 70.00 98 LYS A O 1
ATOM 786 N N . ASN A 1 99 ? -16.729 -10.432 37.890 1.00 66.12 99 ASN A N 1
ATOM 787 C CA . ASN A 1 99 ? -17.811 -11.399 38.064 1.00 66.12 99 ASN A CA 1
ATOM 788 C C . ASN A 1 99 ? -17.373 -12.660 38.838 1.00 66.12 99 ASN A C 1
ATOM 790 O O . ASN A 1 99 ? -18.222 -13.514 39.090 1.00 66.12 99 ASN A O 1
ATOM 794 N N . GLU A 1 100 ? -16.083 -12.776 39.169 1.00 56.09 100 GLU A N 1
ATOM 795 C CA . GLU A 1 100 ? -15.526 -13.69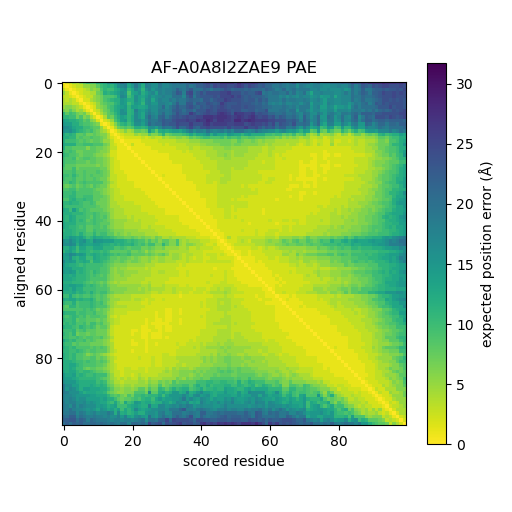6 40.177 1.00 56.09 100 GLU A CA 1
ATOM 796 C C . GLU A 1 100 ? -15.508 -13.019 41.553 1.00 56.09 100 GLU A C 1
ATOM 798 O O . GLU A 1 100 ? -15.778 -13.726 42.548 1.00 56.09 100 GLU A O 1
#

InterPro domains:
  IPR033118 EXPERA domain [PF05241] (17-77)
  IPR033118 EXPERA domain [PS51751] (1-74)

Nearest PDB structures (foldseek):
  3zx6-assembly1_A  TM=6.972E-01  e=7.983E+00  Archaeoglobus fulgidus DSM 4304
  3ja6-assembly1_I  TM=6.784E-01  e=7.100E+00  Escherichia coli

Organism: Verticillium longisporum (NCBI:txid100787)

Radius of gyration: 20.27 Å; Cα contacts (8 Å, |Δi|>4): 61; chains: 1; bounding box: 33×28×69 Å

Solvent-accessible surface area (backbone atoms only — not comparable to full-atom values): 5476 Å² total; per-residue (Å²): 112,70,73,59,58,51,62,62,66,68,40,83,87,56,75,88,48,71,70,56,27,50,52,44,24,54,50,12,49,49,47,18,54,58,35,45,53,54,46,67,49,51,80,75,53,59,63,93,82,42,50,73,68,56,43,49,43,47,40,55,70,56,36,34,54,49,28,51,53,27,42,52,49,16,50,56,28,43,52,52,48,52,54,51,52,54,52,51,52,52,54,50,55,53,55,54,67,72,74,109

pLDDT: mean 85.05, std 14.91, range [45.5, 97.19]